Protein AF-A0A497J8C9-F1 (afdb_monomer)

Nearest PDB structures (foldseek):
  3jz0-assembly1_B  TM=8.108E-01  e=2.734E-02  Enterococcus faecium
  7bfe-assembly1_E  TM=6.095E-01  e=2.275E+00  Thermus thermophilus HB8
  7b90-assembly1_E  TM=6.268E-01  e=6.756E+00  Thermus thermophilus HB8

Solvent-accessible surface area (backbone atoms only — not comparable to full-atom values): 4103 Å² total; per-residue (Å²): 120,79,67,56,61,56,52,52,51,50,51,51,53,51,50,63,54,49,75,72,36,87,50,49,69,46,80,46,74,38,64,43,51,67,67,78,42,94,59,93,65,77,46,76,45,81,40,59,36,80,96,36,60,90,44,54,66,60,57,52,57,63,56,77,73,112

Structure (mmCIF, N/CA/C/O backbone):
data_AF-A0A497J8C9-F1
#
_entry.id   AF-A0A497J8C9-F1
#
loop_
_atom_site.group_PDB
_atom_site.id
_atom_site.type_symbol
_atom_site.label_atom_id
_atom_site.label_alt_id
_atom_site.label_comp_id
_atom_site.label_asym_id
_atom_site.label_entity_id
_atom_site.label_seq_id
_atom_site.pdbx_PDB_ins_code
_atom_site.Cartn_x
_atom_site.Cartn_y
_atom_site.Cartn_z
_atom_site.occupancy
_atom_site.B_iso_or_equiv
_atom_site.auth_seq_id
_atom_site.auth_comp_id
_atom_site.auth_asym_id
_atom_site.auth_atom_id
_atom_site.pdbx_PDB_model_num
ATOM 1 N N . MET A 1 1 ? 16.068 -3.584 -18.237 1.00 4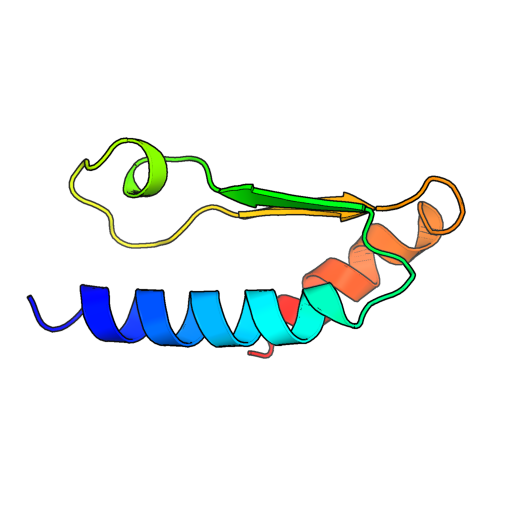9.78 1 MET A N 1
ATOM 2 C CA . MET A 1 1 ? 15.382 -4.837 -17.851 1.00 49.78 1 MET A CA 1
ATOM 3 C C . MET A 1 1 ? 15.574 -5.219 -16.380 1.00 49.78 1 MET A C 1
ATOM 5 O O . MET A 1 1 ? 14.566 -5.464 -15.746 1.00 49.78 1 MET A O 1
ATOM 9 N N . MET A 1 2 ? 16.778 -5.190 -15.782 1.00 50.06 2 MET A N 1
ATOM 10 C CA . MET A 1 2 ? 16.993 -5.620 -14.372 1.00 50.06 2 MET A CA 1
ATOM 11 C C . MET A 1 2 ? 16.239 -4.832 -13.272 1.00 50.06 2 MET A C 1
ATOM 13 O O . MET A 1 2 ? 16.052 -5.348 -12.175 1.00 50.06 2 MET A O 1
ATOM 17 N N . PHE A 1 3 ? 15.814 -3.586 -13.517 1.00 57.22 3 PHE A N 1
ATOM 18 C CA . PHE A 1 3 ? 15.148 -2.770 -12.486 1.00 57.22 3 PHE A CA 1
ATOM 19 C C . PHE A 1 3 ? 13.696 -3.185 -12.213 1.00 57.22 3 PHE A C 1
ATOM 21 O O . PHE A 1 3 ? 13.204 -2.974 -11.108 1.00 57.22 3 PHE A O 1
ATOM 28 N N . HIS A 1 4 ? 13.015 -3.779 -13.195 1.00 67.44 4 HIS A N 1
ATOM 29 C CA . HIS A 1 4 ? 11.592 -4.109 -13.076 1.00 67.44 4 HIS A CA 1
ATOM 30 C C . HIS A 1 4 ? 11.380 -5.297 -12.129 1.00 6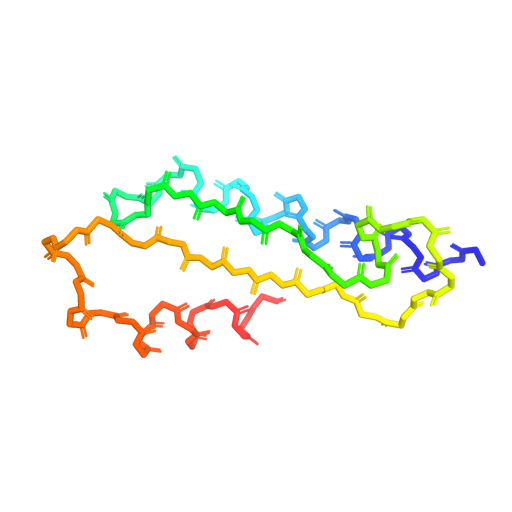7.44 4 HIS A C 1
ATOM 32 O O . HIS A 1 4 ? 10.552 -5.209 -11.229 1.00 67.44 4 HIS A O 1
ATOM 38 N N . GLU A 1 5 ? 12.234 -6.324 -12.205 1.00 74.69 5 GLU A N 1
ATOM 39 C CA . GLU A 1 5 ? 12.180 -7.495 -11.314 1.00 74.69 5 GLU A CA 1
ATOM 40 C C . GLU A 1 5 ? 12.348 -7.126 -9.830 1.00 74.69 5 GLU A C 1
ATOM 42 O O . GLU A 1 5 ? 11.674 -7.679 -8.959 1.00 74.69 5 GLU A O 1
ATOM 47 N N . LYS A 1 6 ? 13.224 -6.158 -9.516 1.00 80.75 6 LYS A N 1
ATOM 48 C CA . LYS A 1 6 ? 13.408 -5.683 -8.136 1.00 80.75 6 LYS A CA 1
ATOM 49 C C . LYS A 1 6 ? 12.166 -4.947 -7.624 1.00 80.75 6 LYS A C 1
ATOM 51 O O . LYS A 1 6 ? 11.786 -5.140 -6.470 1.00 80.75 6 LYS A O 1
ATOM 56 N N . HIS A 1 7 ? 11.544 -4.113 -8.459 1.00 85.56 7 HIS A N 1
ATOM 57 C CA . HIS A 1 7 ? 10.319 -3.400 -8.090 1.00 85.56 7 HIS A CA 1
ATOM 58 C C . HIS A 1 7 ? 9.137 -4.360 -7.911 1.00 85.56 7 HIS A C 1
ATOM 60 O O . HIS A 1 7 ? 8.414 -4.245 -6.927 1.00 85.56 7 HIS A O 1
ATOM 66 N N . GLU A 1 8 ? 8.992 -5.358 -8.786 1.00 86.31 8 GLU A N 1
ATOM 67 C CA . GLU A 1 8 ? 7.958 -6.392 -8.663 1.00 86.31 8 GLU A CA 1
ATOM 68 C C . GLU A 1 8 ? 8.126 -7.241 -7.401 1.00 86.31 8 GLU A C 1
ATOM 70 O O . GLU A 1 8 ? 7.144 -7.543 -6.719 1.00 86.31 8 GLU A O 1
ATOM 75 N N . LYS A 1 9 ? 9.368 -7.592 -7.041 1.00 90.62 9 LYS A N 1
ATOM 76 C CA . LYS A 1 9 ? 9.645 -8.317 -5.797 1.00 90.62 9 LYS A CA 1
ATOM 77 C C . LYS A 1 9 ? 9.220 -7.509 -4.567 1.00 90.62 9 LYS A C 1
ATOM 79 O O . LYS A 1 9 ? 8.490 -8.045 -3.734 1.00 90.62 9 LYS A O 1
ATOM 84 N N . HIS A 1 10 ? 9.619 -6.237 -4.470 1.00 90.19 10 HIS A N 1
ATOM 85 C CA . HIS A 1 10 ? 9.198 -5.379 -3.355 1.00 90.19 10 HIS A CA 1
ATOM 86 C C . HIS A 1 10 ? 7.683 -5.173 -3.332 1.00 90.19 10 HIS A C 1
ATOM 88 O O . HIS A 1 10 ? 7.072 -5.263 -2.271 1.00 90.19 10 HIS A O 1
ATOM 94 N N . LEU A 1 11 ? 7.053 -4.962 -4.492 1.00 92.00 11 LEU A N 1
ATOM 95 C CA . LEU A 1 11 ? 5.600 -4.837 -4.578 1.00 92.00 11 LEU A CA 1
ATOM 96 C C . LEU A 1 11 ? 4.909 -6.098 -4.045 1.00 92.00 11 LEU A C 1
ATOM 98 O O . LEU A 1 11 ? 3.963 -5.998 -3.268 1.00 92.00 11 LEU A O 1
ATOM 102 N N . LYS A 1 12 ? 5.406 -7.289 -4.394 1.00 93.31 12 LYS A N 1
ATOM 103 C CA . LYS A 1 12 ? 4.877 -8.556 -3.878 1.00 93.31 12 LYS A CA 1
ATOM 104 C C . LYS A 1 12 ? 5.031 -8.674 -2.358 1.00 93.31 12 LYS A C 1
ATOM 106 O O . LYS A 1 12 ? 4.093 -9.104 -1.694 1.00 93.31 12 LYS A O 1
ATOM 111 N N . GLU A 1 13 ? 6.174 -8.280 -1.802 1.00 93.44 13 GLU A N 1
ATOM 112 C CA . GLU A 1 13 ? 6.404 -8.271 -0.349 1.00 93.44 13 GLU A CA 1
ATOM 113 C C . GLU A 1 13 ? 5.452 -7.305 0.374 1.00 93.44 13 GLU A C 1
ATOM 115 O O . GLU A 1 13 ? 4.840 -7.679 1.379 1.00 93.44 13 GLU A O 1
ATOM 120 N N . ILE A 1 14 ? 5.250 -6.105 -0.180 1.00 93.62 14 ILE A N 1
ATOM 121 C CA . ILE A 1 14 ? 4.279 -5.123 0.321 1.00 93.62 14 ILE A CA 1
ATOM 122 C C . ILE A 1 14 ? 2.864 -5.709 0.286 1.00 93.62 14 ILE A C 1
ATOM 124 O O . ILE A 1 14 ? 2.162 -5.675 1.294 1.00 93.62 14 ILE A O 1
ATOM 128 N N . VAL A 1 15 ? 2.450 -6.298 -0.838 1.00 94.44 15 VAL A N 1
ATOM 129 C CA . VAL A 1 15 ? 1.121 -6.909 -0.992 1.00 94.44 15 VAL A CA 1
ATOM 130 C C . VAL A 1 15 ? 0.894 -8.008 0.048 1.00 94.44 15 VAL A C 1
ATOM 132 O O . VAL A 1 15 ? -0.145 -8.024 0.705 1.00 94.44 15 VAL A O 1
ATOM 135 N N . GLU A 1 16 ? 1.853 -8.914 0.243 1.00 95.25 16 GLU A N 1
ATOM 136 C CA . GLU A 1 16 ? 1.717 -10.005 1.216 1.00 95.25 16 GLU A CA 1
ATOM 137 C C . GLU A 1 16 ? 1.698 -9.519 2.671 1.00 95.25 16 GLU A C 1
ATOM 139 O O . GLU A 1 16 ? 1.014 -10.120 3.506 1.00 95.25 16 GLU A O 1
ATOM 144 N N . LYS A 1 17 ? 2.403 -8.424 2.985 1.00 94.19 17 LYS A N 1
ATOM 145 C CA . LYS A 1 17 ? 2.318 -7.765 4.294 1.00 94.19 17 LYS A CA 1
ATOM 146 C C . LYS A 1 17 ? 0.933 -7.150 4.506 1.00 94.19 17 LYS A C 1
ATOM 148 O O . LYS A 1 17 ? 0.291 -7.438 5.514 1.00 94.19 17 LYS A O 1
ATOM 153 N N . LEU A 1 18 ? 0.459 -6.352 3.549 1.00 94.69 18 LEU A N 1
ATOM 154 C CA . LEU A 1 18 ? -0.802 -5.612 3.661 1.00 94.69 18 LEU A CA 1
ATOM 155 C C . LEU A 1 18 ? -2.034 -6.522 3.639 1.00 94.69 18 LEU A C 1
ATOM 157 O O . LEU A 1 18 ? -3.002 -6.236 4.330 1.00 94.69 18 LEU A O 1
ATOM 161 N N . LYS A 1 19 ? -1.990 -7.665 2.942 1.00 95.19 19 LYS A N 1
ATOM 162 C CA . LYS A 1 19 ? -3.066 -8.677 2.982 1.00 95.19 19 LYS A CA 1
ATOM 163 C C . LYS A 1 19 ? -3.378 -9.194 4.388 1.00 95.19 19 LYS A C 1
ATOM 165 O O . LYS A 1 19 ? -4.476 -9.688 4.624 1.00 95.19 19 LYS A O 1
ATOM 170 N N . LYS A 1 20 ? -2.402 -9.158 5.297 1.00 95.44 20 LYS A N 1
ATOM 171 C CA . LYS A 1 20 ? -2.540 -9.629 6.684 1.00 95.44 20 LYS A CA 1
ATOM 172 C C . LYS A 1 20 ? -2.853 -8.489 7.653 1.00 95.44 20 LYS A C 1
ATOM 174 O O . LYS A 1 20 ? -3.043 -8.739 8.842 1.00 95.44 20 LYS A O 1
ATOM 179 N N . ASP A 1 21 ? -2.870 -7.254 7.165 1.00 95.69 21 ASP A N 1
ATOM 180 C CA . ASP A 1 21 ? -3.081 -6.066 7.972 1.00 95.69 21 ASP A CA 1
ATOM 181 C C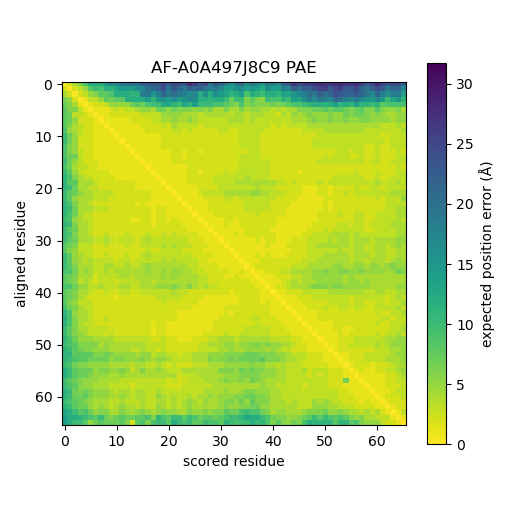 . ASP A 1 21 ? -4.576 -5.759 8.080 1.00 95.69 21 ASP A C 1
ATOM 183 O O . ASP A 1 21 ? -5.225 -5.363 7.116 1.00 95.69 21 ASP A O 1
ATOM 187 N N . LYS A 1 22 ? -5.127 -5.939 9.283 1.00 96.31 22 LYS A N 1
ATOM 188 C CA . LYS A 1 22 ? -6.554 -5.722 9.560 1.00 96.31 22 LYS A CA 1
ATOM 189 C C . LYS A 1 22 ? -6.999 -4.265 9.411 1.00 96.31 22 LYS A C 1
ATOM 191 O O . LYS A 1 22 ? -8.193 -4.016 9.312 1.00 96.31 22 LYS A O 1
ATOM 196 N N . ASP A 1 23 ? -6.060 -3.322 9.456 1.00 97.00 23 ASP A N 1
ATOM 197 C CA . ASP A 1 23 ? -6.354 -1.894 9.348 1.00 97.00 23 ASP A CA 1
ATOM 198 C C . ASP A 1 23 ? -6.474 -1.455 7.873 1.00 97.00 23 ASP A C 1
ATOM 200 O O . ASP A 1 23 ? -6.926 -0.347 7.588 1.00 97.00 23 ASP A O 1
ATOM 204 N N . VAL A 1 24 ? -6.071 -2.311 6.927 1.00 96.25 24 VAL A N 1
ATOM 205 C CA . VAL A 1 24 ? -5.998 -2.002 5.496 1.00 96.25 24 VAL A CA 1
ATOM 206 C C . VAL A 1 24 ? -7.234 -2.521 4.775 1.00 96.25 24 VAL A C 1
ATOM 208 O O . VAL A 1 24 ? -7.531 -3.713 4.786 1.00 96.25 24 VAL A O 1
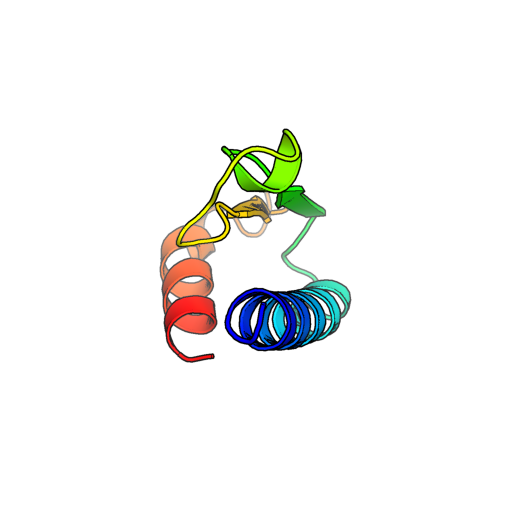ATOM 211 N N . LEU A 1 25 ? -7.922 -1.615 4.086 1.00 97.00 25 LEU A N 1
ATOM 212 C CA . LEU A 1 25 ? -9.054 -1.928 3.222 1.00 97.00 25 LEU A CA 1
ATOM 213 C C . LEU A 1 25 ? -8.591 -2.310 1.812 1.00 97.00 25 LEU A C 1
ATOM 215 O O . LEU A 1 25 ? -9.084 -3.279 1.236 1.00 97.00 25 LEU A O 1
ATOM 219 N N . ALA A 1 26 ? -7.657 -1.547 1.240 1.00 96.44 26 ALA A N 1
ATOM 220 C CA . ALA A 1 26 ? -7.179 -1.772 -0.121 1.00 96.44 26 ALA A CA 1
ATOM 221 C C . ALA A 1 26 ? -5.769 -1.214 -0.358 1.00 96.44 26 ALA A C 1
ATOM 223 O O . ALA A 1 26 ? -5.314 -0.298 0.327 1.00 96.44 26 ALA A O 1
ATOM 224 N N . LEU A 1 27 ? -5.109 -1.742 -1.392 1.00 95.12 27 LEU A N 1
ATOM 225 C CA . LEU A 1 27 ? -3.906 -1.179 -2.000 1.00 95.12 27 LEU A CA 1
ATOM 226 C C . LEU A 1 27 ? -4.229 -0.817 -3.451 1.00 95.12 27 LEU A C 1
ATOM 228 O O . LEU A 1 27 ? -4.667 -1.673 -4.219 1.00 95.12 27 LEU A O 1
ATOM 232 N N . VAL A 1 28 ? -3.984 0.432 -3.827 1.00 96.69 28 VAL A N 1
ATOM 233 C CA . VAL A 1 28 ? -4.173 0.934 -5.189 1.00 96.69 28 VAL A CA 1
ATOM 234 C C . VAL A 1 28 ? -2.812 1.265 -5.781 1.00 96.69 28 VAL A C 1
ATOM 236 O O . VAL A 1 28 ? -2.036 2.014 -5.189 1.00 96.69 28 VAL A O 1
ATOM 239 N N . VAL A 1 29 ? -2.538 0.714 -6.960 1.00 95.50 29 VAL A N 1
ATOM 240 C CA . VAL A 1 29 ? -1.355 1.049 -7.755 1.00 95.50 29 VAL A CA 1
ATOM 241 C C . VAL A 1 29 ? -1.744 2.119 -8.768 1.00 95.50 29 VAL A C 1
ATOM 243 O O . VAL A 1 29 ? -2.779 2.000 -9.424 1.00 95.50 29 VAL A O 1
ATOM 246 N N . TYR A 1 30 ? -0.932 3.164 -8.888 1.00 96.00 30 TYR A N 1
ATOM 247 C CA . TYR A 1 30 ? -1.156 4.249 -9.841 1.00 96.00 30 TYR A CA 1
ATOM 248 C C . TYR A 1 30 ? 0.168 4.703 -10.471 1.00 96.00 30 TYR A C 1
ATOM 250 O O . TYR A 1 30 ? 1.185 4.017 -10.369 1.00 96.00 30 TYR A O 1
ATOM 258 N N . GLY A 1 31 ? 0.143 5.823 -11.195 1.00 95.44 31 GLY A N 1
ATOM 259 C CA . GLY A 1 31 ? 1.333 6.370 -11.845 1.00 95.44 31 GLY A CA 1
ATOM 260 C C . GLY A 1 31 ? 1.722 5.632 -13.128 1.00 95.44 31 GLY A C 1
ATOM 261 O O . GLY A 1 31 ? 0.914 4.919 -13.726 1.00 95.44 31 GLY A O 1
ATOM 262 N N . SER A 1 32 ? 2.961 5.842 -13.576 1.00 95.38 32 SER A N 1
ATOM 263 C CA . SE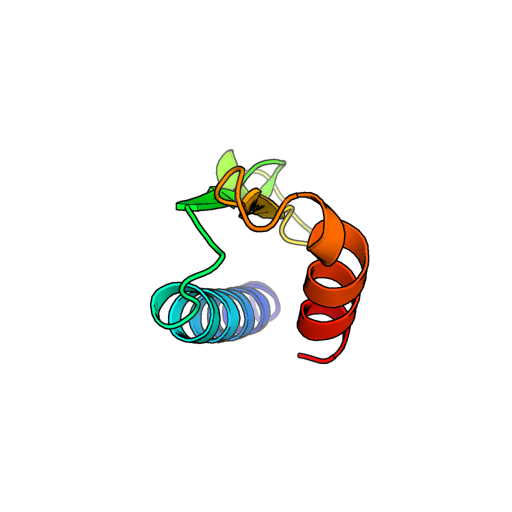R A 1 32 ? 3.477 5.311 -14.848 1.00 95.38 32 SER A CA 1
ATOM 264 C C . SER A 1 32 ? 3.520 3.784 -14.879 1.00 95.38 32 SER A C 1
ATOM 266 O O . SER A 1 32 ? 3.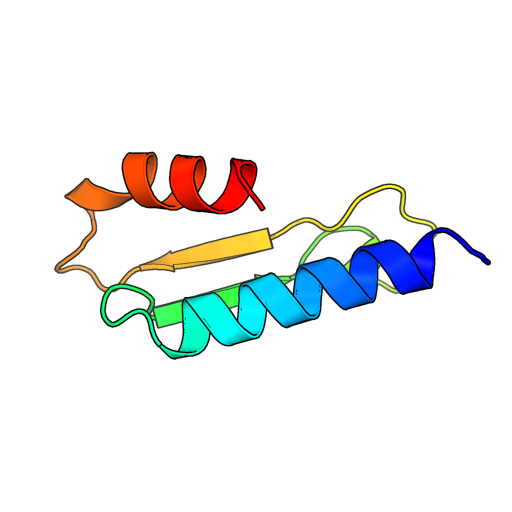172 3.199 -15.902 1.00 95.38 32 SER A O 1
ATOM 268 N N . TYR A 1 33 ? 3.832 3.137 -13.749 1.00 93.94 33 TYR A N 1
ATOM 269 C CA . TYR A 1 33 ? 3.782 1.676 -13.628 1.00 93.94 33 TYR A CA 1
ATOM 270 C C . TYR A 1 33 ? 2.387 1.118 -13.953 1.00 93.94 33 TYR A C 1
ATOM 272 O O . TYR A 1 33 ? 2.259 0.175 -14.726 1.00 93.94 33 TYR A O 1
ATOM 280 N N . ALA A 1 34 ? 1.322 1.727 -13.418 1.00 94.56 34 ALA A N 1
ATOM 281 C CA . ALA A 1 34 ? -0.050 1.275 -13.668 1.00 94.56 34 ALA A CA 1
ATOM 282 C C . ALA A 1 34 ? -0.520 1.507 -15.118 1.00 94.56 34 ALA A C 1
ATOM 284 O O . ALA A 1 34 ? -1.514 0.916 -15.538 1.00 94.56 34 ALA A O 1
ATOM 285 N N . ARG A 1 35 ? 0.168 2.376 -15.870 1.00 95.31 35 ARG A N 1
ATOM 286 C CA . ARG A 1 35 ? -0.140 2.711 -17.269 1.00 95.31 35 ARG A CA 1
ATOM 287 C C . ARG A 1 35 ? 0.764 2.010 -18.283 1.00 95.31 35 ARG A C 1
ATOM 289 O O . ARG A 1 35 ? 0.641 2.301 -19.467 1.00 95.31 35 ARG A O 1
ATOM 296 N N . ASP A 1 36 ? 1.649 1.119 -17.831 1.00 90.44 36 ASP A N 1
ATOM 297 C CA . ASP A 1 36 ? 2.657 0.461 -18.676 1.00 90.44 36 ASP A CA 1
ATOM 298 C C . ASP A 1 36 ? 3.574 1.463 -19.417 1.00 90.44 36 ASP A C 1
ATOM 300 O O . ASP A 1 36 ? 4.026 1.257 -20.542 1.00 90.44 36 ASP A O 1
ATOM 304 N N . GLU A 1 37 ? 3.843 2.605 -18.777 1.00 92.62 37 GLU A N 1
ATOM 305 C CA . GLU A 1 37 ? 4.785 3.618 -19.255 1.00 92.62 37 GLU A CA 1
ATOM 306 C C . GLU A 1 37 ? 6.174 3.383 -18.640 1.00 92.62 37 GLU A C 1
ATOM 308 O O . GLU A 1 37 ? 6.280 2.807 -17.554 1.00 92.62 37 GLU A O 1
ATOM 313 N N . PRO A 1 38 ? 7.267 3.887 -19.249 1.00 92.12 38 PRO A N 1
ATOM 314 C CA . PRO A 1 38 ? 8.579 3.867 -18.611 1.00 92.12 38 PRO A CA 1
ATOM 315 C C . PRO A 1 38 ? 8.540 4.471 -17.197 1.00 92.12 38 PRO A C 1
ATOM 317 O O . PRO A 1 38 ? 8.207 5.643 -17.014 1.00 92.12 38 PRO A O 1
ATOM 320 N N . TYR A 1 39 ? 8.912 3.675 -16.193 1.00 91.19 39 TYR A N 1
ATOM 321 C CA . TYR A 1 39 ? 8.826 4.041 -14.778 1.00 91.19 39 TYR A CA 1
ATOM 322 C C . TYR A 1 39 ? 10.171 3.883 -14.060 1.00 91.19 39 TYR A C 1
ATOM 324 O O . TYR A 1 39 ? 11.044 3.111 -14.469 1.00 91.19 39 TYR A O 1
ATOM 332 N N . ARG A 1 40 ? 10.350 4.645 -12.975 1.00 90.06 40 ARG A N 1
ATOM 333 C CA . ARG A 1 40 ? 11.542 4.593 -12.104 1.00 90.06 40 ARG A CA 1
ATOM 334 C C . ARG A 1 40 ? 11.215 4.101 -10.696 1.00 90.06 40 ARG A C 1
ATOM 336 O O . ARG A 1 40 ? 12.111 3.654 -9.993 1.00 90.06 40 ARG A O 1
ATOM 343 N N . ASP A 1 41 ? 9.948 4.173 -10.330 1.00 91.88 41 ASP A N 1
ATOM 344 C CA . ASP A 1 41 ? 9.338 3.873 -9.045 1.00 91.88 41 ASP A CA 1
ATOM 345 C C . ASP A 1 41 ? 7.918 3.331 -9.275 1.00 91.88 41 ASP A C 1
ATOM 347 O O . ASP A 1 41 ? 7.416 3.314 -10.401 1.00 91.88 41 ASP A O 1
ATOM 351 N N . ILE A 1 42 ? 7.296 2.820 -8.213 1.00 92.25 42 ILE A N 1
ATOM 352 C CA . ILE A 1 42 ? 5.901 2.377 -8.227 1.00 92.25 42 ILE A CA 1
ATOM 353 C C . ILE A 1 42 ? 5.144 3.228 -7.218 1.00 92.25 42 ILE A C 1
ATOM 355 O O . ILE A 1 42 ? 5.450 3.196 -6.024 1.00 92.25 42 ILE A O 1
ATOM 359 N N . ASP A 1 43 ? 4.139 3.953 -7.695 1.00 93.75 43 ASP A N 1
ATOM 360 C CA . ASP A 1 43 ? 3.270 4.751 -6.845 1.00 93.75 43 ASP A CA 1
ATOM 361 C C . ASP A 1 43 ? 2.164 3.885 -6.228 1.00 93.75 43 ASP A C 1
ATOM 363 O O . ASP A 1 43 ? 1.423 3.180 -6.923 1.00 93.75 43 ASP A O 1
ATOM 367 N N . LEU A 1 44 ? 2.046 3.954 -4.900 1.00 93.50 44 LEU A N 1
ATOM 368 C CA . LEU A 1 44 ? 1.114 3.156 -4.108 1.00 93.50 44 LEU A CA 1
ATOM 369 C C . LEU A 1 44 ? 0.251 4.042 -3.212 1.00 93.50 44 LEU A C 1
ATOM 371 O O . LEU A 1 44 ? 0.729 5.005 -2.610 1.00 93.50 44 LEU A O 1
ATOM 375 N N . CYS A 1 45 ? -1.032 3.708 -3.112 1.00 94.75 45 CYS A N 1
ATOM 376 C CA . CYS A 1 45 ? -1.973 4.303 -2.172 1.00 94.75 45 CYS A CA 1
ATOM 377 C C . CYS A 1 45 ? -2.560 3.188 -1.309 1.00 94.75 45 CYS A C 1
ATOM 379 O O . CYS A 1 45 ? -3.160 2.246 -1.826 1.00 94.75 45 CYS A O 1
ATOM 381 N N . ILE A 1 46 ? -2.375 3.290 0.007 1.00 94.31 46 ILE A N 1
ATOM 382 C CA . ILE A 1 46 ? -3.064 2.430 0.966 1.00 94.31 46 ILE A CA 1
ATOM 383 C C . ILE A 1 46 ? -4.349 3.122 1.388 1.00 94.31 46 ILE A C 1
ATOM 385 O O . ILE A 1 46 ? -4.325 4.262 1.849 1.00 94.31 46 ILE A O 1
ATOM 389 N N . VAL A 1 47 ? -5.452 2.395 1.286 1.00 95.56 47 VAL A N 1
ATOM 390 C CA . VAL A 1 47 ? -6.737 2.791 1.848 1.00 95.56 47 VAL A CA 1
ATOM 391 C C . VAL A 1 47 ? -6.919 2.043 3.159 1.00 95.56 47 VAL A C 1
ATOM 393 O O . VAL A 1 47 ? -6.840 0.813 3.187 1.00 95.56 47 VAL A O 1
ATOM 396 N N . LEU A 1 48 ? -7.146 2.782 4.241 1.00 96.69 48 LEU A N 1
ATOM 397 C CA . LEU A 1 48 ? -7.403 2.222 5.564 1.00 96.69 48 LEU A CA 1
ATOM 398 C C . LEU A 1 48 ? -8.905 2.098 5.810 1.00 96.69 48 LEU A C 1
ATOM 400 O O . LEU A 1 48 ? -9.704 2.842 5.236 1.00 96.69 48 LEU A O 1
ATOM 404 N N . TYR A 1 49 ? -9.279 1.164 6.677 1.00 97.25 49 TYR A N 1
ATOM 405 C CA . TYR A 1 49 ? -10.610 1.175 7.270 1.00 97.25 49 TYR A CA 1
ATOM 406 C C . TYR A 1 49 ? -10.790 2.431 8.147 1.00 97.25 49 TYR A C 1
ATOM 408 O O . TYR A 1 49 ? -9.809 2.891 8.741 1.00 97.25 49 TYR A O 1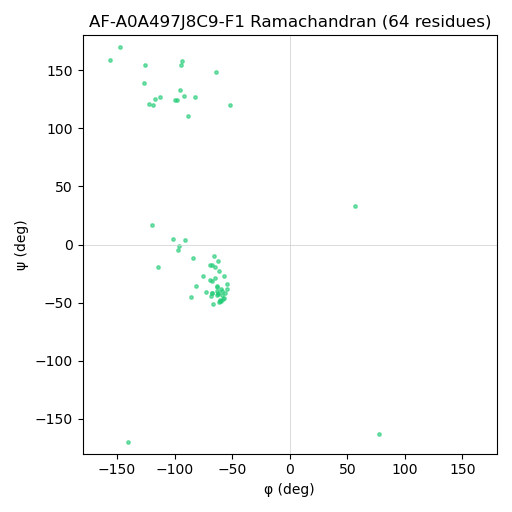
ATOM 416 N N . PRO A 1 50 ? -12.010 2.994 8.259 1.00 96.44 50 PRO A N 1
ATOM 417 C CA . PRO A 1 50 ? -12.262 4.203 9.051 1.00 96.44 50 PRO A CA 1
ATOM 418 C C . PRO A 1 50 ? -11.791 4.104 10.509 1.00 96.44 50 PRO A C 1
ATOM 420 O O . PRO A 1 50 ? -11.305 5.077 11.074 1.00 96.44 50 PRO A O 1
ATOM 423 N N . GLU A 1 51 ? -11.866 2.915 11.107 1.00 96.62 51 GLU A N 1
ATOM 424 C CA . GLU A 1 51 ? -11.431 2.635 12.481 1.00 96.62 51 GLU A CA 1
ATOM 425 C C . GLU A 1 51 ? -9.914 2.777 12.691 1.00 96.62 51 GLU A C 1
ATOM 427 O O . GLU A 1 51 ? -9.443 2.705 13.825 1.00 96.62 51 GLU A O 1
ATOM 432 N N . ALA A 1 52 ? -9.148 2.934 11.611 1.00 96.12 52 ALA A N 1
ATOM 433 C CA . ALA A 1 52 ? -7.699 3.085 11.617 1.00 96.12 52 ALA A CA 1
ATOM 434 C C . ALA A 1 52 ? -7.231 4.420 11.007 1.00 96.12 52 ALA A C 1
ATOM 436 O O . ALA A 1 52 ? -6.059 4.543 10.647 1.00 96.12 52 ALA A O 1
ATOM 437 N N . GLU A 1 53 ? -8.118 5.412 10.867 1.00 91.38 53 GLU A N 1
ATOM 438 C CA . GLU A 1 53 ? -7.793 6.729 10.296 1.00 91.38 53 GLU A CA 1
ATOM 439 C C . GLU A 1 53 ? -6.608 7.410 11.007 1.00 91.38 53 GLU A C 1
ATOM 441 O O . GLU A 1 53 ? -5.740 8.002 10.360 1.00 91.38 53 GLU A O 1
ATOM 446 N N . ASP A 1 54 ? -6.523 7.262 12.330 1.00 94.62 54 ASP A N 1
ATOM 447 C CA . ASP A 1 54 ? -5.464 7.817 13.174 1.00 94.62 54 ASP A CA 1
ATOM 448 C C . ASP A 1 54 ? -4.084 7.187 12.929 1.00 94.62 54 ASP A C 1
ATOM 450 O O . ASP A 1 54 ? -3.073 7.803 13.256 1.00 94.62 54 ASP A O 1
ATOM 454 N N . LYS A 1 55 ? -4.022 6.011 12.288 1.00 93.44 55 LYS A N 1
ATOM 455 C CA . LYS A 1 55 ? -2.781 5.247 12.058 1.00 93.44 55 LYS A CA 1
ATOM 456 C C . LYS A 1 55 ? -2.074 5.561 10.740 1.00 93.44 55 LYS A C 1
ATOM 458 O O . LYS A 1 55 ? -1.120 4.876 10.359 1.00 93.44 55 LYS A O 1
ATOM 463 N N . ASN A 1 56 ? -2.568 6.531 9.971 1.00 89.12 56 ASN A N 1
ATOM 464 C CA . ASN A 1 56 ? -2.089 6.788 8.609 1.00 89.12 56 ASN A CA 1
ATOM 465 C C . ASN A 1 56 ? -0.570 7.056 8.563 1.00 89.12 56 ASN A C 1
ATOM 467 O O . ASN A 1 56 ? 0.152 6.525 7.713 1.00 89.12 56 ASN A O 1
ATOM 471 N N . PHE A 1 57 ? -0.057 7.830 9.522 1.00 88.62 57 PHE A N 1
ATOM 472 C CA . PHE A 1 57 ? 1.3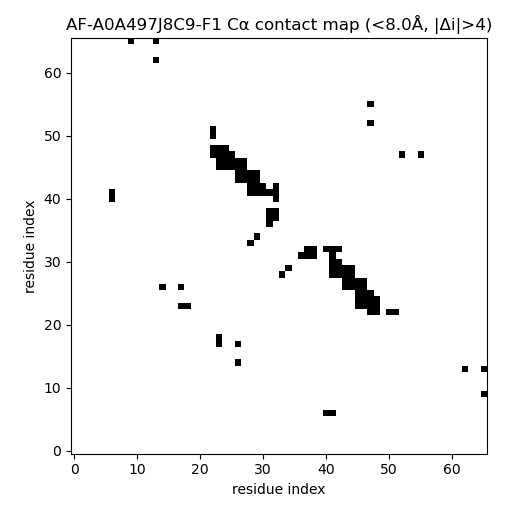65 8.158 9.579 1.00 88.62 57 PHE A CA 1
ATOM 473 C C . PHE A 1 57 ? 2.237 6.939 9.916 1.00 88.62 57 PHE A C 1
ATOM 475 O O . PHE A 1 57 ? 3.249 6.710 9.248 1.00 88.62 57 PHE A O 1
ATOM 482 N N . GLU A 1 58 ? 1.836 6.119 10.891 1.00 91.69 58 GLU A N 1
ATOM 483 C CA . GLU A 1 58 ? 2.536 4.886 11.256 1.00 91.69 58 GLU A CA 1
ATOM 484 C C . GLU A 1 58 ? 2.591 3.916 10.074 1.00 91.69 58 GLU A C 1
ATOM 486 O O . GLU A 1 58 ? 3.669 3.428 9.725 1.00 91.69 58 GLU A O 1
ATOM 491 N N . LYS A 1 59 ? 1.455 3.699 9.397 1.00 88.31 59 LYS A N 1
ATOM 492 C CA . LYS A 1 59 ? 1.373 2.803 8.232 1.00 88.31 59 LYS A CA 1
ATOM 493 C C . LYS A 1 59 ? 2.307 3.244 7.114 1.00 88.31 59 LYS A C 1
ATOM 495 O O . LYS A 1 59 ? 2.985 2.415 6.505 1.00 88.31 59 LYS A O 1
ATOM 500 N N . ARG A 1 60 ? 2.410 4.555 6.877 1.00 86.88 60 ARG A N 1
ATOM 501 C CA . ARG A 1 60 ? 3.364 5.108 5.913 1.00 86.88 60 ARG A CA 1
ATOM 502 C C . ARG A 1 60 ? 4.805 4.769 6.304 1.00 86.88 60 ARG A C 1
ATOM 504 O O . ARG A 1 60 ? 5.555 4.271 5.467 1.00 86.88 60 ARG A O 1
ATOM 511 N N . LEU A 1 61 ? 5.198 4.995 7.559 1.00 87.62 61 LEU A N 1
ATOM 512 C CA . LEU A 1 61 ? 6.556 4.702 8.039 1.00 87.62 61 LEU A CA 1
ATOM 513 C C . LEU A 1 61 ? 6.911 3.211 7.977 1.00 87.62 61 LEU A C 1
ATOM 515 O O . LEU A 1 61 ? 8.051 2.859 7.673 1.00 87.62 61 LEU A O 1
ATOM 519 N N . GLU A 1 62 ? 5.952 2.331 8.251 1.00 87.56 62 GLU A N 1
ATOM 520 C CA . GLU A 1 62 ? 6.145 0.882 8.197 1.00 87.56 62 GLU A CA 1
ATOM 521 C C . GLU A 1 62 ? 6.449 0.351 6.794 1.00 87.56 62 GLU A C 1
ATOM 523 O O . GLU A 1 62 ? 7.104 -0.688 6.672 1.00 87.56 62 GLU A O 1
ATOM 528 N N . LEU A 1 63 ? 5.956 1.020 5.750 1.00 82.81 63 LEU A N 1
ATOM 529 C CA . LEU A 1 63 ? 6.245 0.663 4.363 1.00 82.81 63 LEU A CA 1
ATOM 530 C C . LEU A 1 63 ? 7.587 1.199 3.873 1.00 82.81 63 LEU A C 1
ATOM 532 O O . LEU A 1 63 ? 8.264 0.503 3.130 1.00 82.81 63 LEU A O 1
ATOM 536 N N . PHE A 1 64 ? 7.999 2.397 4.302 1.00 79.31 64 PHE A N 1
ATOM 537 C CA . PHE A 1 64 ? 9.298 2.981 3.922 1.00 79.31 64 PHE A CA 1
ATOM 538 C C . PHE A 1 64 ? 10.511 2.164 4.391 1.00 79.31 64 PHE A C 1
ATOM 540 O O . PHE A 1 64 ? 11.637 2.435 3.982 1.00 79.31 64 PHE A O 1
ATOM 547 N N . ARG A 1 65 ? 10.291 1.215 5.302 1.00 75.50 65 ARG A N 1
ATOM 548 C CA . ARG A 1 65 ? 11.320 0.362 5.904 1.00 75.50 65 ARG A CA 1
ATOM 549 C C . ARG A 1 65 ? 11.474 -1.001 5.221 1.00 75.50 65 ARG A C 1
ATOM 551 O O . ARG A 1 65 ? 12.287 -1.792 5.695 1.00 75.50 65 ARG A O 1
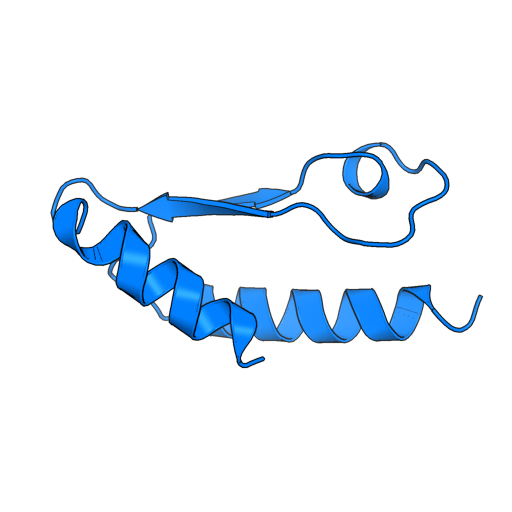ATOM 558 N N . ILE A 1 66 ? 10.672 -1.279 4.193 1.00 71.62 66 ILE A N 1
ATOM 559 C CA . ILE A 1 66 ? 10.769 -2.471 3.336 1.00 71.62 66 ILE A CA 1
ATOM 560 C C . ILE A 1 66 ? 11.735 -2.149 2.199 1.00 71.62 66 ILE A C 1
ATOM 562 O O . ILE A 1 66 ? 12.672 -2.948 2.001 1.00 71.62 66 ILE A O 1
#

Mean predicted aligned error: 4.04 Å

Radius of gyration: 12.79 Å; Cα contacts (8 Å, |Δi|>4): 55; chains: 1; bounding box: 29×18×32 Å

pLDDT: mean 89.62, std 10.26, range [49.78, 97.25]

Sequence (66 aa):
MMFHEKHEKHLKEIVEKLKKDKDVLALVVYGSYARDEPYRDIDLCIVLYPEAEDKNFEKRLELFRI

Foldseek 3Di:
DVQVVVQVVLVVVVVVVLVPDPQFDDKDWDDCVVVVHDDDHTDIDTDTDPVCPVCPVVVVVVSVVD

Secondary structure (DSSP, 8-state):
-HHHHHHHHHHHHHHHHHTT-TTEEEEEEEHHHHTT---SS-EEEEEEPGGGGGGHHHHHHHHTT-